Protein AF-A0A382LED8-F1 (afdb_monomer_lite)

Radius of gyration: 9.77 Å; chains: 1; bounding box: 20×26×24 Å

pLDDT: mean 93.38, std 6.67, range [60.19, 97.44]

Sequence (50 aa):
MSAERVAQMLESGATPTDIAKRYPEYFIQHHAGIERLWETLNKREWRPFE

Organism: NCBI:txid408172

Structure (mmCIF, N/CA/C/O backbone):
data_AF-A0A382LED8-F1
#
_entry.id   AF-A0A382LED8-F1
#
loop_
_atom_site.group_PDB
_atom_site.id
_atom_site.type_symbol
_atom_site.label_atom_id
_atom_site.label_alt_id
_atom_site.label_comp_id
_atom_site.label_asym_id
_atom_site.label_entity_id
_atom_site.label_seq_id
_atom_site.pdbx_PDB_ins_code
_atom_site.Cartn_x
_atom_site.Cartn_y
_atom_site.Cartn_z
_atom_site.occupancy
_atom_site.B_iso_or_equiv
_atom_site.auth_se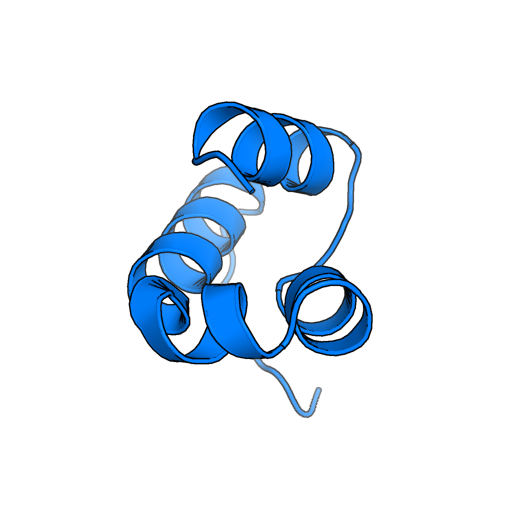q_id
_atom_site.auth_comp_id
_atom_site.auth_asym_id
_atom_site.auth_atom_id
_atom_site.pdbx_PDB_model_num
ATOM 1 N N . MET A 1 1 ? 3.647 8.190 -10.392 1.00 78.62 1 MET A N 1
ATOM 2 C CA . MET A 1 1 ? 2.844 7.800 -9.212 1.00 78.62 1 MET A CA 1
ATOM 3 C C . MET A 1 1 ? 3.447 8.489 -8.001 1.00 78.62 1 MET A C 1
ATOM 5 O O . MET A 1 1 ? 4.668 8.548 -7.952 1.00 78.62 1 MET A O 1
ATOM 9 N N . SER A 1 2 ? 2.649 9.079 -7.107 1.00 88.12 2 SER A N 1
ATOM 10 C CA . SER A 1 2 ? 3.161 9.776 -5.913 1.00 88.12 2 SER A CA 1
ATOM 11 C C . SER A 1 2 ? 2.841 8.993 -4.640 1.00 88.12 2 SER A C 1
ATOM 13 O O . SER A 1 2 ? 1.924 8.166 -4.634 1.00 88.12 2 SER A O 1
ATOM 15 N N . ALA A 1 3 ? 3.585 9.262 -3.567 1.00 89.69 3 ALA A N 1
ATOM 16 C CA . ALA A 1 3 ? 3.394 8.598 -2.280 1.00 89.69 3 ALA A CA 1
ATOM 17 C C . ALA A 1 3 ? 2.018 8.912 -1.673 1.00 89.69 3 ALA A C 1
ATOM 19 O O . ALA A 1 3 ? 1.355 8.017 -1.155 1.00 89.69 3 ALA A O 1
ATOM 20 N N . GLU A 1 4 ? 1.538 10.150 -1.816 1.00 93.19 4 GLU A N 1
ATOM 21 C CA . GLU A 1 4 ? 0.228 10.593 -1.326 1.00 93.19 4 GLU A CA 1
ATOM 22 C C . GLU A 1 4 ? -0.905 9.824 -2.002 1.00 93.19 4 GLU A C 1
ATOM 24 O O . GLU A 1 4 ? -1.887 9.451 -1.362 1.00 93.19 4 GLU A O 1
ATOM 29 N N . ARG A 1 5 ? -0.767 9.540 -3.305 1.00 93.25 5 ARG A N 1
ATOM 30 C CA . ARG A 1 5 ? -1.782 8.782 -4.035 1.00 93.25 5 ARG A CA 1
ATOM 31 C C . ARG A 1 5 ? -1.844 7.332 -3.573 1.00 93.25 5 ARG A C 1
ATOM 33 O O . ARG A 1 5 ? -2.936 6.782 -3.476 1.00 93.25 5 ARG A O 1
ATOM 40 N N . VAL A 1 6 ? -0.696 6.722 -3.284 1.00 93.56 6 VAL A N 1
ATOM 41 C CA . VAL A 1 6 ? -0.649 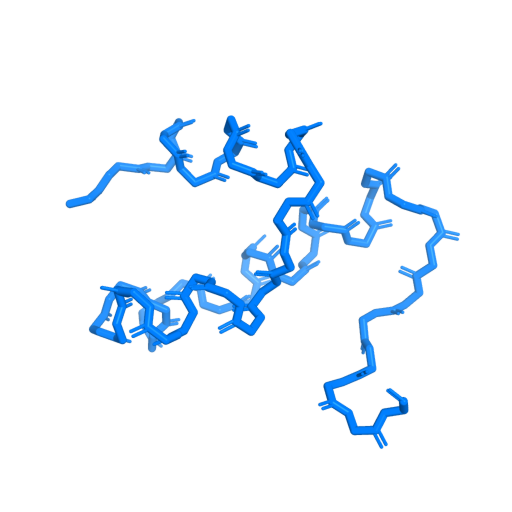5.363 -2.735 1.00 93.56 6 VAL A CA 1
ATOM 42 C C . VAL A 1 6 ? -1.208 5.332 -1.316 1.00 93.56 6 VAL A C 1
ATOM 44 O O . VAL A 1 6 ? -2.018 4.458 -1.027 1.00 93.56 6 VAL A O 1
ATOM 47 N N . ALA A 1 7 ? -0.883 6.317 -0.475 1.00 94.50 7 ALA A N 1
ATOM 48 C CA . ALA A 1 7 ? -1.460 6.443 0.862 1.00 94.50 7 ALA A CA 1
ATOM 49 C C . ALA A 1 7 ? -2.996 6.501 0.815 1.00 94.50 7 ALA A C 1
ATOM 51 O O . ALA A 1 7 ? -3.642 5.660 1.432 1.00 94.50 7 ALA A O 1
ATOM 52 N N . GLN A 1 8 ? -3.573 7.370 -0.025 1.00 96.25 8 GLN A N 1
ATOM 53 C CA . GLN A 1 8 ? -5.029 7.449 -0.219 1.00 96.25 8 GLN A CA 1
ATOM 54 C C . GLN A 1 8 ? -5.649 6.118 -0.653 1.00 96.25 8 GLN A C 1
ATOM 56 O O . GLN A 1 8 ? -6.762 5.779 -0.251 1.00 96.25 8 GLN A O 1
ATOM 61 N N . MET A 1 9 ? -4.956 5.361 -1.509 1.00 96.19 9 MET A N 1
ATOM 62 C CA . MET A 1 9 ? -5.434 4.049 -1.936 1.00 96.19 9 MET A CA 1
ATOM 63 C C . MET A 1 9 ? -5.463 3.065 -0.767 1.00 96.19 9 MET A C 1
ATOM 65 O O . MET A 1 9 ? -6.472 2.384 -0.598 1.00 96.19 9 MET A O 1
ATOM 69 N N . LEU A 1 10 ? -4.399 3.009 0.039 1.00 96.00 10 LEU A N 1
ATOM 70 C CA . LEU A 1 10 ? -4.338 2.138 1.216 1.00 96.00 10 LEU A CA 1
ATOM 71 C C . LEU A 1 10 ? -5.388 2.538 2.266 1.00 96.00 10 LEU A C 1
ATOM 73 O O . LEU A 1 10 ? -6.074 1.671 2.796 1.00 96.00 10 LEU A O 1
ATOM 77 N N . GLU A 1 11 ? -5.582 3.839 2.504 1.00 95.38 11 GLU A N 1
ATOM 78 C CA . GLU A 1 11 ? -6.646 4.369 3.374 1.00 95.38 11 GLU A CA 1
ATOM 79 C C . GLU A 1 11 ? -8.050 3.995 2.874 1.00 95.38 11 GLU A C 1
ATOM 81 O O . GLU A 1 11 ? -8.952 3.750 3.670 1.00 95.38 11 GLU A O 1
ATOM 86 N N . SER A 1 12 ? -8.230 3.896 1.553 1.00 95.56 12 SER A N 1
ATOM 87 C CA . SER A 1 12 ? -9.484 3.461 0.921 1.00 95.56 12 SER A CA 1
ATOM 88 C C . SER A 1 12 ? -9.666 1.935 0.9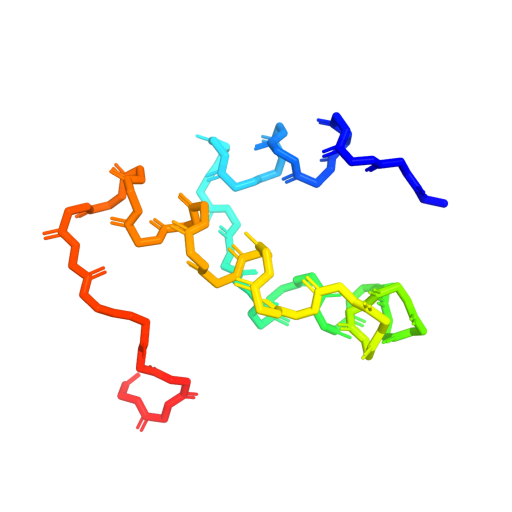04 1.00 95.56 12 SER A C 1
ATOM 90 O O . SER A 1 12 ? -10.618 1.442 0.300 1.00 95.56 12 SER A O 1
ATOM 92 N N . GLY A 1 13 ? -8.758 1.177 1.527 1.00 95.06 13 GLY A N 1
ATOM 93 C CA . GLY A 1 13 ? -8.824 -0.282 1.627 1.00 95.06 13 GLY A CA 1
ATOM 94 C C . GLY A 1 13 ? -8.072 -1.047 0.536 1.00 95.06 13 GLY A C 1
ATOM 95 O O . GLY A 1 13 ? -8.212 -2.265 0.455 1.00 95.06 13 GLY A O 1
ATOM 96 N N . ALA A 1 14 ? -7.271 -0.379 -0.301 1.00 95.75 14 ALA A N 1
ATOM 97 C CA . ALA A 1 14 ? -6.373 -1.086 -1.210 1.00 95.75 14 ALA A CA 1
ATOM 98 C C . ALA A 1 14 ? -5.273 -1.821 -0.431 1.00 95.75 14 ALA A C 1
ATOM 100 O O . ALA A 1 14 ? -4.827 -1.393 0.635 1.00 95.75 14 ALA A O 1
ATOM 101 N N . THR A 1 15 ? -4.794 -2.917 -1.006 1.00 96.06 15 THR A N 1
ATOM 102 C CA . THR A 1 15 ? -3.689 -3.710 -0.463 1.00 96.06 15 THR A CA 1
ATOM 103 C C . THR A 1 15 ? -2.376 -3.409 -1.195 1.00 96.06 15 THR A C 1
ATOM 105 O O . THR A 1 15 ? -2.404 -2.958 -2.345 1.00 96.06 15 THR A O 1
ATOM 108 N N . PRO A 1 16 ? -1.205 -3.707 -0.601 1.00 96.56 16 PRO A N 1
ATOM 109 C CA . PRO A 1 16 ? 0.073 -3.689 -1.310 1.00 96.56 16 PRO A CA 1
ATOM 110 C C . PRO A 1 16 ? 0.032 -4.473 -2.635 1.00 96.56 16 PRO A C 1
ATOM 112 O O . PRO A 1 16 ? 0.559 -3.999 -3.640 1.00 96.56 16 PRO A O 1
ATOM 115 N N . THR A 1 17 ? -0.693 -5.598 -2.695 1.00 96.25 17 THR A N 1
ATOM 116 C CA . THR A 1 17 ? -0.916 -6.361 -3.938 1.00 96.25 17 THR A CA 1
ATOM 117 C C . THR A 1 17 ? -1.673 -5.565 -5.003 1.00 96.25 17 THR A C 1
ATOM 119 O O . THR A 1 17 ? -1.344 -5.653 -6.187 1.00 96.25 17 THR A O 1
ATOM 122 N N . ASP A 1 18 ? -2.672 -4.766 -4.624 1.00 96.31 18 ASP A N 1
ATOM 123 C CA . ASP A 1 18 ? -3.390 -3.910 -5.577 1.00 96.31 18 ASP A CA 1
ATOM 124 C C . ASP A 1 18 ? -2.476 -2.828 -6.160 1.00 96.31 18 ASP A C 1
ATOM 126 O O . ASP A 1 18 ? -2.569 -2.510 -7.351 1.00 96.31 18 ASP A O 1
ATOM 130 N N . ILE A 1 19 ? -1.561 -2.293 -5.343 1.00 96.06 19 ILE A N 1
ATOM 131 C CA . ILE A 1 19 ? -0.540 -1.344 -5.797 1.00 96.06 19 ILE A CA 1
ATOM 132 C C . ILE A 1 19 ? 0.438 -2.030 -6.751 1.00 96.06 19 ILE A C 1
ATOM 134 O O . ILE A 1 19 ? 0.696 -1.489 -7.823 1.00 96.06 19 ILE A O 1
ATOM 138 N N . ALA A 1 20 ? 0.912 -3.234 -6.424 1.00 95.88 20 ALA A N 1
ATOM 139 C CA . ALA A 1 20 ? 1.799 -4.013 -7.288 1.00 95.88 20 ALA A CA 1
ATOM 140 C C . ALA A 1 20 ? 1.167 -4.321 -8.656 1.00 95.88 20 ALA A C 1
ATOM 142 O O . ALA A 1 20 ? 1.830 -4.209 -9.685 1.00 95.88 20 ALA A O 1
ATOM 143 N N . LYS A 1 21 ? -0.131 -4.652 -8.688 1.00 96.19 21 LYS A N 1
ATOM 144 C CA . LYS A 1 21 ? -0.870 -4.932 -9.931 1.00 96.19 21 LYS A CA 1
ATOM 145 C C . LYS A 1 21 ? -1.083 -3.689 -10.795 1.00 96.19 21 LYS A C 1
ATOM 147 O O . LYS A 1 21 ? -1.038 -3.791 -12.017 1.00 96.19 21 LYS A O 1
ATOM 152 N N . ARG A 1 22 ? -1.359 -2.530 -10.188 1.00 95.75 22 ARG A N 1
ATOM 153 C CA . ARG A 1 22 ? -1.652 -1.285 -10.928 1.00 95.75 22 ARG A CA 1
ATOM 154 C C . ARG A 1 22 ? -0.401 -0.490 -11.290 1.00 95.75 22 ARG A C 1
ATOM 156 O O . ARG A 1 22 ? -0.373 0.135 -12.344 1.00 95.75 22 ARG A O 1
ATOM 163 N N . TYR A 1 23 ? 0.609 -0.499 -10.425 1.00 95.56 23 TYR A N 1
ATOM 164 C CA . TYR A 1 23 ? 1.815 0.323 -10.534 1.00 95.56 23 TYR A CA 1
ATOM 165 C C . TYR A 1 23 ? 3.073 -0.498 -10.198 1.00 95.56 23 TYR A C 1
ATOM 167 O O . TYR A 1 23 ? 3.745 -0.217 -9.202 1.00 95.56 23 TYR A O 1
ATOM 175 N N . PRO A 1 24 ? 3.416 -1.508 -11.017 1.00 95.31 24 PRO A N 1
ATOM 176 C CA . PRO A 1 24 ? 4.477 -2.466 -10.702 1.00 95.31 24 PRO A CA 1
ATOM 177 C C . PRO A 1 24 ? 5.849 -1.810 -10.513 1.00 95.31 24 PRO A C 1
ATOM 179 O O . PRO A 1 24 ? 6.540 -2.113 -9.545 1.00 95.31 24 PRO A O 1
ATOM 182 N N . GLU A 1 25 ? 6.230 -0.860 -11.371 1.00 96.69 25 GLU A N 1
ATOM 183 C CA . GLU A 1 25 ? 7.520 -0.158 -11.261 1.00 96.69 25 GLU A CA 1
ATOM 184 C C . GLU A 1 25 ? 7.634 0.646 -9.961 1.00 96.69 25 GLU A C 1
ATOM 186 O O . GLU A 1 25 ? 8.674 0.638 -9.306 1.00 96.69 25 GLU A O 1
ATOM 191 N N . TYR A 1 26 ? 6.543 1.305 -9.560 1.00 94.75 26 TYR A N 1
ATOM 192 C CA . TYR A 1 26 ? 6.494 2.056 -8.309 1.00 94.75 26 TYR A CA 1
ATOM 193 C C . TYR A 1 26 ? 6.566 1.117 -7.105 1.00 94.75 26 TYR A C 1
ATOM 195 O O . TYR A 1 26 ? 7.278 1.386 -6.140 1.00 94.75 26 TYR A O 1
ATOM 203 N N . PHE A 1 27 ? 5.857 -0.010 -7.170 1.00 95.94 27 PHE A N 1
ATOM 204 C CA . PHE A 1 27 ? 5.895 -1.011 -6.117 1.00 95.94 27 PHE A CA 1
ATOM 205 C C . PHE A 1 27 ? 7.303 -1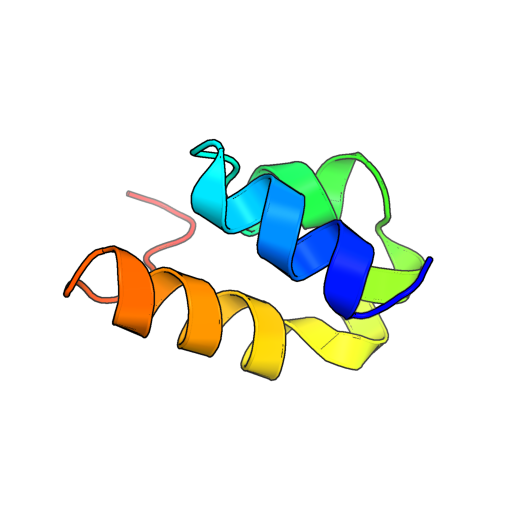.589 -5.944 1.00 95.94 27 PHE A C 1
ATOM 207 O O . PHE A 1 27 ? 7.801 -1.609 -4.828 1.00 95.94 27 PHE A O 1
ATOM 214 N N . ILE A 1 28 ? 7.998 -1.959 -7.025 1.00 96.12 28 ILE A N 1
ATOM 215 C CA . ILE A 1 28 ? 9.377 -2.481 -6.960 1.00 96.12 28 ILE A CA 1
ATOM 216 C C . ILE A 1 28 ? 10.321 -1.509 -6.236 1.00 96.12 28 ILE A C 1
ATOM 218 O O . ILE A 1 28 ? 11.176 -1.939 -5.467 1.00 96.12 28 ILE A O 1
ATOM 222 N N . GLN A 1 29 ? 10.155 -0.201 -6.441 1.00 97.44 29 GLN A N 1
ATOM 223 C CA . GLN A 1 29 ? 11.011 0.818 -5.826 1.00 97.44 29 GLN A CA 1
ATOM 224 C C . GLN A 1 29 ? 10.639 1.144 -4.370 1.00 97.44 29 GLN A C 1
ATOM 226 O O . GLN A 1 29 ? 11.484 1.627 -3.617 1.00 97.44 29 GLN A O 1
ATOM 231 N N . HIS A 1 30 ? 9.386 0.909 -3.965 1.00 96.38 30 HIS A N 1
ATOM 232 C CA . HIS A 1 30 ? 8.839 1.423 -2.704 1.00 96.38 30 HIS A CA 1
ATOM 233 C C . HIS A 1 30 ? 8.109 0.380 -1.842 1.00 96.38 30 HIS A C 1
ATOM 235 O O . HIS A 1 30 ? 7.495 0.763 -0.843 1.00 96.38 30 HIS A O 1
ATOM 241 N N . HIS A 1 31 ? 8.166 -0.914 -2.186 1.00 94.81 31 HIS A N 1
ATOM 242 C CA . HIS A 1 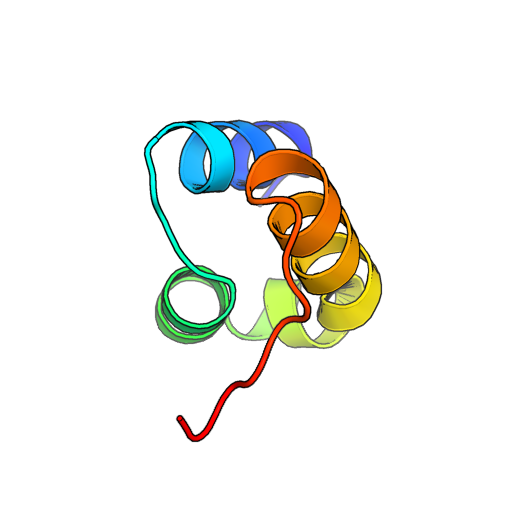31 ? 7.344 -1.962 -1.562 1.00 94.81 31 HIS A CA 1
ATOM 243 C C . HIS A 1 31 ? 7.440 -1.945 -0.033 1.00 94.81 31 HIS A C 1
ATOM 245 O O . HIS A 1 31 ? 6.410 -1.917 0.626 1.00 94.81 31 HIS A O 1
ATOM 251 N N . ALA A 1 32 ? 8.641 -1.813 0.537 1.00 95.75 32 ALA A N 1
ATOM 252 C CA . ALA A 1 32 ? 8.834 -1.827 1.987 1.00 95.75 32 ALA A CA 1
ATOM 253 C C . ALA A 1 32 ? 8.082 -0.690 2.706 1.00 95.75 32 ALA A C 1
ATOM 255 O O . ALA A 1 32 ? 7.569 -0.869 3.809 1.00 95.75 32 ALA A O 1
ATOM 256 N N . GLY A 1 33 ? 7.993 0.491 2.083 1.00 96.19 33 GLY A N 1
ATOM 257 C CA . GLY A 1 33 ? 7.231 1.618 2.626 1.00 96.19 33 GLY A CA 1
ATOM 258 C C . GLY A 1 33 ? 5.722 1.418 2.492 1.00 96.19 33 GLY A C 1
ATOM 259 O O . GLY A 1 33 ? 4.973 1.738 3.411 1.00 96.19 33 GLY A O 1
ATOM 260 N N . ILE A 1 34 ? 5.287 0.855 1.363 1.00 96.75 34 ILE A N 1
ATOM 261 C CA . ILE A 1 34 ? 3.880 0.545 1.078 1.00 96.75 34 ILE A CA 1
ATOM 262 C C . ILE A 1 34 ? 3.360 -0.512 2.058 1.00 96.75 34 ILE A C 1
ATOM 264 O O . ILE A 1 34 ? 2.300 -0.329 2.654 1.00 96.75 34 ILE A O 1
ATOM 268 N N . GLU A 1 35 ? 4.124 -1.587 2.250 1.00 96.44 35 GLU A N 1
ATOM 269 C CA . GLU A 1 35 ? 3.822 -2.680 3.176 1.00 96.44 35 GLU A CA 1
ATOM 270 C C . GLU A 1 35 ? 3.724 -2.147 4.607 1.00 96.44 35 GLU A C 1
ATOM 272 O O . GLU A 1 35 ? 2.672 -2.265 5.230 1.00 96.44 35 GLU A O 1
ATOM 277 N N . ARG A 1 36 ? 4.747 -1.428 5.085 1.00 96.62 36 ARG A N 1
ATOM 278 C CA . ARG A 1 36 ? 4.764 -0.866 6.444 1.00 96.62 36 ARG A CA 1
ATOM 279 C C . ARG A 1 36 ? 3.630 0.127 6.712 1.00 96.62 36 ARG A C 1
ATOM 281 O O . ARG A 1 36 ? 3.088 0.179 7.821 1.00 96.62 36 ARG A O 1
ATOM 288 N N . LEU A 1 37 ? 3.273 0.943 5.721 1.00 95.94 37 LEU A N 1
ATOM 289 C CA . LEU A 1 37 ? 2.144 1.865 5.840 1.00 95.94 37 LEU A CA 1
ATOM 290 C C . LEU A 1 37 ? 0.830 1.093 5.968 1.00 95.94 37 LEU A C 1
ATOM 292 O O . LEU A 1 37 ? 0.029 1.384 6.856 1.00 95.94 37 LEU A O 1
ATOM 296 N N . TRP A 1 38 ? 0.630 0.076 5.132 1.00 96.94 38 TRP A N 1
ATOM 297 C CA . TRP A 1 38 ? -0.549 -0.776 5.218 1.00 96.94 38 TRP A CA 1
ATOM 298 C C . TRP A 1 38 ? -0.636 -1.491 6.574 1.00 96.94 38 TRP A C 1
ATOM 300 O O . TRP A 1 38 ? -1.703 -1.490 7.189 1.00 96.94 38 TRP A O 1
ATOM 310 N N . GLU A 1 39 ? 0.474 -2.025 7.089 1.00 97.00 39 GLU A N 1
ATOM 311 C CA . GLU A 1 39 ? 0.532 -2.674 8.407 1.00 97.00 39 GLU A CA 1
ATOM 312 C C . GLU A 1 39 ? 0.141 -1.722 9.538 1.00 97.00 39 GLU A C 1
ATOM 314 O O . GLU A 1 39 ? -0.616 -2.085 10.439 1.00 97.00 39 GLU A O 1
ATOM 319 N N . THR A 1 40 ? 0.614 -0.477 9.462 1.00 96.19 40 THR A N 1
ATOM 320 C CA . THR A 1 40 ? 0.302 0.570 10.444 1.00 96.19 40 THR A CA 1
ATOM 321 C C . THR A 1 40 ? -1.191 0.897 10.446 1.00 96.19 40 THR A C 1
ATOM 323 O O . THR A 1 40 ? -1.805 0.982 11.510 1.00 96.19 40 THR A O 1
ATOM 326 N N . LEU A 1 41 ? -1.789 1.041 9.259 1.00 94.56 41 LEU A N 1
ATOM 327 C CA . LEU A 1 41 ? -3.214 1.342 9.102 1.00 94.56 41 LEU A CA 1
ATOM 328 C C . LEU A 1 41 ? -4.106 0.182 9.571 1.00 94.56 41 LEU A C 1
ATOM 330 O O . LEU A 1 41 ? -5.142 0.414 10.193 1.00 94.56 41 LEU A O 1
ATOM 334 N N . ASN A 1 42 ? -3.694 -1.061 9.315 1.00 94.25 42 ASN A N 1
ATOM 335 C CA . ASN A 1 42 ? -4.506 -2.253 9.576 1.00 94.25 42 ASN A CA 1
ATOM 336 C C . ASN A 1 42 ? -4.169 -2.954 10.904 1.00 94.25 42 ASN A C 1
ATOM 338 O O . ASN A 1 42 ? -4.855 -3.904 11.280 1.00 94.25 42 ASN A O 1
ATOM 342 N N . LYS A 1 43 ? -3.135 -2.494 11.623 1.00 94.56 43 LYS A N 1
ATOM 343 C CA . LYS A 1 43 ? -2.639 -3.066 12.890 1.00 94.56 43 LYS A CA 1
ATOM 344 C C . LYS A 1 43 ? -2.365 -4.576 12.814 1.00 94.56 43 LYS A C 1
ATOM 346 O O . LYS A 1 43 ? -2.559 -5.296 13.792 1.00 94.56 43 LYS A O 1
ATOM 351 N N . ARG A 1 44 ? -1.926 -5.053 11.650 1.00 94.56 44 ARG A N 1
ATOM 352 C CA . ARG A 1 44 ? -1.563 -6.452 11.386 1.00 94.56 44 ARG A CA 1
ATOM 353 C C . ARG A 1 44 ? -0.399 -6.506 10.411 1.00 94.56 44 ARG A C 1
ATOM 355 O O . ARG A 1 44 ? -0.270 -5.612 9.584 1.00 94.56 44 ARG A O 1
ATOM 362 N N . GLU A 1 45 ? 0.395 -7.566 10.488 1.00 93.88 45 GLU A N 1
ATOM 363 C CA . GLU A 1 45 ? 1.478 -7.812 9.533 1.00 93.88 45 GLU A CA 1
ATOM 364 C C . GLU A 1 45 ? 0.936 -8.037 8.119 1.00 93.88 45 GLU A C 1
ATOM 366 O O . GLU A 1 45 ? -0.140 -8.625 7.923 1.00 93.88 45 GLU A O 1
ATOM 371 N N . TRP A 1 46 ? 1.705 -7.580 7.134 1.00 93.00 46 TRP A N 1
ATOM 372 C CA . TRP A 1 46 ? 1.423 -7.822 5.734 1.00 93.00 46 TRP A CA 1
ATOM 373 C C . TRP A 1 46 ? 1.877 -9.231 5.362 1.00 93.00 46 TRP A C 1
ATOM 375 O O . TRP A 1 46 ? 3.044 -9.595 5.496 1.00 93.00 46 TRP A O 1
ATOM 385 N N . ARG A 1 47 ? 0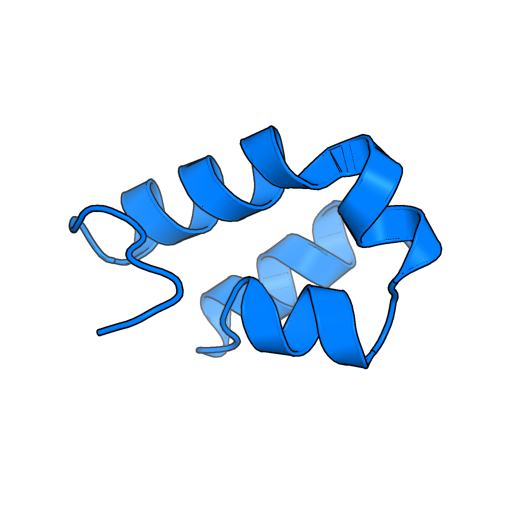.931 -10.040 4.883 1.00 91.00 47 ARG A N 1
ATOM 386 C CA . ARG A 1 47 ? 1.168 -11.428 4.486 1.00 91.00 47 ARG A CA 1
ATOM 387 C C . ARG A 1 47 ? 0.682 -11.608 3.050 1.00 91.00 47 ARG A C 1
ATOM 389 O O . ARG A 1 47 ? -0.505 -11.828 2.838 1.00 91.00 47 ARG A O 1
ATOM 396 N N . PRO A 1 48 ? 1.573 -11.485 2.050 1.00 76.44 48 PRO A N 1
ATOM 397 C CA . PRO A 1 48 ? 1.183 -11.456 0.637 1.00 76.44 48 PRO A CA 1
ATOM 398 C C . PRO A 1 48 ? 0.610 -12.780 0.100 1.00 76.44 48 PRO A C 1
ATOM 400 O O . PRO A 1 48 ? 0.147 -12.814 -1.039 1.00 76.44 48 PRO A O 1
ATOM 403 N N . PHE A 1 49 ? 0.642 -13.855 0.893 1.00 75.56 49 PHE A N 1
ATOM 404 C CA . PHE A 1 49 ? 0.247 -15.211 0.497 1.00 75.56 49 PHE A CA 1
ATOM 405 C C . PHE A 1 49 ? -0.770 -15.866 1.449 1.00 75.56 49 PHE A C 1
ATOM 407 O O . PHE A 1 49 ? -0.940 -17.083 1.391 1.00 75.56 49 PHE A O 1
ATOM 414 N N . GLU A 1 50 ? -1.405 -15.089 2.332 1.00 60.19 50 GLU A N 1
ATOM 415 C CA . GLU A 1 50 ? -2.507 -15.562 3.191 1.00 60.19 50 GLU A CA 1
ATOM 416 C C . GLU A 1 50 ? -3.893 -15.224 2.640 1.00 60.19 50 GLU A C 1
ATOM 418 O O . GLU A 1 50 ? -4.032 -14.183 1.956 1.00 60.19 50 GLU A O 1
#

Secondary structure (DSSP, 8-state):
--HHHHHHHHHTT--HHHHHHH-HHHHHHHHHHHHHHHHHHHTS---TT-

Foldseek 3Di:
DDPVVLLVCLVVVDALVNCCVPPVVVCVVCVVVSQVSSCVNVVHHDDPPD